Protein AF-B9NWV0-F1 (afdb_monomer_lite)

Radius of gyration: 10.89 Å; chains: 1; bounding box: 26×15×29 Å

Foldseek 3Di:
DDPVLLVLLVVVLVVLCVVAVVVPPPDPCVLLSVQSVCVSVVHDHPDDPVVSSVVSVPPD

Structure (mmCIF, N/CA/C/O backbone):
data_AF-B9NWV0-F1
#
_entry.id   AF-B9NWV0-F1
#
loop_
_atom_site.group_PDB
_atom_site.id
_atom_site.type_symbol
_atom_site.label_atom_id
_atom_site.label_alt_id
_atom_site.label_comp_id
_atom_site.label_asym_id
_atom_site.label_entity_id
_atom_site.label_seq_id
_atom_site.pdbx_PDB_ins_code
_atom_site.Cartn_x
_atom_site.Cartn_y
_atom_site.Cartn_z
_atom_site.occupancy
_atom_site.B_iso_or_equiv
_atom_site.auth_seq_id
_atom_site.auth_comp_id
_atom_site.auth_asym_id
_atom_site.auth_atom_id
_atom_site.pdbx_PDB_model_num
ATOM 1 N N . MET A 1 1 ? -9.277 -0.929 10.617 1.00 84.38 1 MET A N 1
ATOM 2 C CA . MET A 1 1 ? -7.838 -0.597 10.528 1.00 84.38 1 MET A CA 1
ATOM 3 C C . MET A 1 1 ? -7.568 0.532 11.509 1.00 84.38 1 MET A C 1
ATOM 5 O O . MET A 1 1 ? -8.315 1.505 11.490 1.00 84.38 1 MET A O 1
ATOM 9 N N . THR A 1 2 ? -6.579 0.389 12.388 1.00 90.56 2 THR A N 1
ATOM 10 C CA . THR A 1 2 ? -6.251 1.403 13.407 1.00 90.56 2 THR A CA 1
ATOM 11 C C . THR A 1 2 ? -5.476 2.579 12.804 1.00 90.56 2 THR A C 1
ATOM 13 O O . THR A 1 2 ? -4.921 2.473 11.708 1.00 90.56 2 THR A O 1
ATOM 16 N N . THR A 1 3 ? -5.394 3.705 13.520 1.00 91.00 3 THR A N 1
ATOM 17 C CA . THR A 1 3 ? -4.574 4.860 13.108 1.00 91.00 3 THR A CA 1
ATOM 18 C C . THR A 1 3 ? -3.106 4.471 12.897 1.00 91.00 3 THR A C 1
ATOM 20 O O . THR A 1 3 ? -2.501 4.893 11.913 1.00 91.00 3 THR A O 1
ATOM 23 N N . GLY A 1 4 ? -2.560 3.599 13.756 1.00 91.75 4 GLY A N 1
ATOM 24 C CA . GLY A 1 4 ? -1.192 3.083 13.626 1.00 91.75 4 GLY A CA 1
ATOM 25 C C . GLY A 1 4 ? -0.986 2.239 12.365 1.00 91.75 4 GLY A C 1
ATOM 26 O O . GLY A 1 4 ? -0.033 2.468 11.623 1.00 91.75 4 GLY A O 1
ATOM 27 N N . GLN A 1 5 ? -1.922 1.336 12.053 1.00 92.25 5 GLN A N 1
ATOM 28 C CA . GLN A 1 5 ? -1.876 0.540 10.818 1.00 92.25 5 GLN A CA 1
ATOM 29 C C . GLN A 1 5 ? -1.933 1.426 9.567 1.00 92.25 5 GLN A C 1
ATOM 31 O O . GLN A 1 5 ? -1.183 1.204 8.620 1.00 92.25 5 GLN A O 1
ATOM 36 N N . ARG A 1 6 ? -2.765 2.480 9.575 1.00 94.88 6 ARG A N 1
ATOM 37 C CA . ARG A 1 6 ? -2.838 3.448 8.463 1.00 94.88 6 ARG A CA 1
ATOM 38 C C . ARG A 1 6 ? -1.521 4.184 8.255 1.00 94.88 6 ARG A C 1
ATOM 40 O O . ARG A 1 6 ? -1.098 4.354 7.114 1.00 94.88 6 ARG A O 1
ATOM 47 N N . ALA A 1 7 ? -0.894 4.642 9.337 1.00 94.88 7 ALA A N 1
ATOM 48 C CA . ALA A 1 7 ? 0.381 5.348 9.270 1.00 94.88 7 ALA A CA 1
ATOM 49 C C . ALA A 1 7 ? 1.492 4.440 8.719 1.00 94.88 7 ALA A C 1
ATOM 51 O O . ALA A 1 7 ? 2.192 4.836 7.786 1.00 94.88 7 ALA A O 1
ATOM 52 N N . LYS A 1 8 ? 1.584 3.201 9.219 1.00 94.00 8 LYS A N 1
ATOM 53 C CA . LYS A 1 8 ? 2.558 2.208 8.747 1.00 94.00 8 LYS A CA 1
ATOM 54 C C . LYS A 1 8 ? 2.346 1.849 7.275 1.00 94.00 8 LYS A C 1
ATOM 56 O O . LYS A 1 8 ? 3.298 1.868 6.503 1.00 94.00 8 LYS A O 1
ATOM 61 N N . LEU A 1 9 ? 1.101 1.608 6.861 1.00 95.62 9 LEU A N 1
ATOM 62 C CA . LEU A 1 9 ? 0.777 1.300 5.466 1.00 95.62 9 LEU A CA 1
ATOM 63 C C . LEU A 1 9 ? 1.147 2.456 4.523 1.00 95.62 9 LEU A C 1
ATOM 65 O O . LEU A 1 9 ? 1.733 2.227 3.471 1.00 95.62 9 LEU A O 1
ATOM 69 N N . ARG A 1 10 ? 0.891 3.711 4.925 1.00 96.44 10 ARG A N 1
ATOM 70 C CA . ARG A 1 10 ? 1.328 4.902 4.168 1.00 96.44 10 ARG A CA 1
ATOM 71 C C . ARG A 1 10 ? 2.842 4.982 4.020 1.00 96.44 10 ARG A C 1
ATOM 73 O O . ARG A 1 10 ? 3.319 5.364 2.956 1.00 96.44 10 ARG A O 1
ATOM 80 N N . GLN A 1 11 ? 3.587 4.670 5.077 1.00 96.44 11 GLN A N 1
ATOM 81 C CA . GLN A 1 11 ? 5.044 4.637 5.013 1.00 96.44 11 GLN A CA 1
ATOM 82 C C . GLN A 1 11 ? 5.519 3.546 4.044 1.00 96.44 11 GLN A C 1
ATOM 84 O O . GLN A 1 11 ? 6.321 3.831 3.159 1.00 96.44 11 GLN A O 1
ATOM 89 N N . LYS A 1 12 ? 4.962 2.335 4.143 1.00 95.88 12 LYS A N 1
ATOM 90 C CA . LYS A 1 12 ? 5.332 1.204 3.282 1.00 95.88 12 LYS A CA 1
ATOM 91 C C . LYS A 1 12 ? 5.021 1.444 1.809 1.00 95.88 12 LYS A C 1
ATOM 93 O O . LYS A 1 12 ? 5.852 1.131 0.970 1.00 95.88 12 LYS A O 1
ATOM 98 N N . ILE A 1 13 ? 3.904 2.098 1.486 1.00 96.62 13 ILE A N 1
ATOM 99 C CA . ILE A 1 13 ? 3.610 2.521 0.106 1.00 96.62 13 ILE A CA 1
ATOM 100 C C . ILE A 1 13 ? 4.725 3.412 -0.459 1.00 96.62 13 ILE A C 1
ATOM 102 O O . ILE A 1 13 ? 5.114 3.232 -1.610 1.00 96.62 13 ILE A O 1
ATOM 106 N N . LYS A 1 14 ? 5.263 4.353 0.331 1.00 96.81 14 LYS A N 1
ATOM 107 C CA . LYS A 1 14 ? 6.380 5.204 -0.117 1.00 96.81 14 LYS A CA 1
ATOM 108 C C . LYS A 1 14 ? 7.647 4.387 -0.373 1.00 96.81 14 LYS A C 1
ATOM 110 O O . LYS A 1 14 ? 8.303 4.606 -1.384 1.00 96.81 14 LYS A O 1
ATOM 115 N N . GLU A 1 15 ? 7.964 3.446 0.514 1.00 96.25 15 GLU A N 1
ATOM 116 C CA . GLU A 1 15 ? 9.114 2.543 0.364 1.00 96.25 15 GLU A CA 1
ATOM 117 C C . GLU A 1 15 ? 8.968 1.662 -0.887 1.00 96.25 15 GLU A C 1
ATOM 119 O O . GLU A 1 15 ? 9.877 1.598 -1.711 1.00 96.25 15 GLU A O 1
ATOM 124 N N . TRP A 1 16 ? 7.798 1.053 -1.094 1.00 96.00 16 TRP A N 1
ATOM 125 C CA . TRP A 1 16 ? 7.524 0.243 -2.282 1.00 96.00 16 TRP A CA 1
ATOM 126 C C . TRP A 1 16 ? 7.571 1.060 -3.572 1.00 96.00 16 TRP A C 1
ATOM 128 O O . TRP A 1 16 ? 8.106 0.573 -4.566 1.00 96.00 16 TRP A O 1
ATOM 138 N N . ARG A 1 17 ? 7.059 2.300 -3.569 1.00 96.88 17 ARG A N 1
ATOM 139 C CA . ARG A 1 17 ? 7.162 3.214 -4.719 1.00 96.88 17 ARG A CA 1
ATOM 140 C C . ARG A 1 17 ? 8.618 3.529 -5.048 1.00 96.88 17 ARG A C 1
ATOM 142 O O . ARG A 1 17 ? 8.994 3.393 -6.203 1.00 96.88 17 ARG A O 1
ATOM 149 N N . ALA A 1 18 ? 9.450 3.831 -4.051 1.00 96.50 18 ALA A N 1
ATOM 150 C CA . ALA A 1 18 ? 10.876 4.091 -4.268 1.00 96.50 18 ALA A CA 1
ATOM 151 C C . ALA A 1 18 ? 11.618 2.899 -4.912 1.00 96.50 18 ALA A C 1
ATOM 153 O O . ALA A 1 18 ? 12.561 3.105 -5.672 1.00 96.50 18 ALA A O 1
ATOM 154 N N . VAL A 1 19 ? 11.179 1.662 -4.644 1.00 95.56 19 VAL A N 1
ATOM 155 C CA . VAL A 1 19 ? 11.715 0.442 -5.278 1.00 95.56 19 VAL A CA 1
ATOM 156 C C . VAL A 1 19 ? 11.131 0.216 -6.678 1.00 95.56 19 VAL A C 1
ATOM 158 O O . VAL A 1 19 ? 11.851 -0.178 -7.592 1.00 95.56 19 VAL A O 1
ATOM 161 N N . ALA A 1 20 ? 9.831 0.453 -6.860 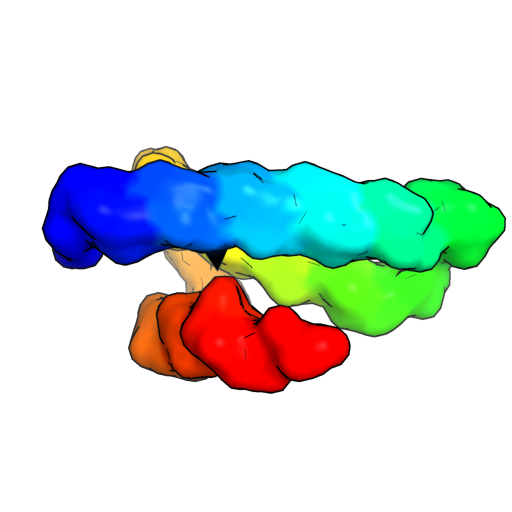1.00 96.50 20 ALA A N 1
ATOM 162 C CA . ALA A 1 20 ? 9.128 0.173 -8.110 1.00 96.50 20 ALA A CA 1
ATOM 163 C C . ALA A 1 20 ? 9.379 1.227 -9.202 1.00 96.50 20 ALA A C 1
ATOM 165 O O . ALA A 1 20 ? 9.422 0.887 -10.385 1.00 96.50 20 ALA A O 1
ATOM 166 N N . GLU A 1 21 ? 9.546 2.496 -8.823 1.00 96.56 21 GLU A N 1
ATOM 167 C CA . GLU A 1 21 ? 9.692 3.630 -9.745 1.00 96.56 21 GLU A CA 1
ATOM 168 C C . GLU A 1 21 ? 10.868 3.483 -10.727 1.00 96.56 21 GLU A C 1
ATOM 170 O O . GLU A 1 21 ? 10.628 3.655 -11.923 1.00 96.56 21 GLU A O 1
ATOM 175 N N . PRO A 1 22 ? 12.095 3.097 -10.310 1.00 97.25 22 PRO A N 1
ATOM 176 C CA . PRO A 1 22 ? 13.219 2.910 -11.233 1.00 97.25 22 P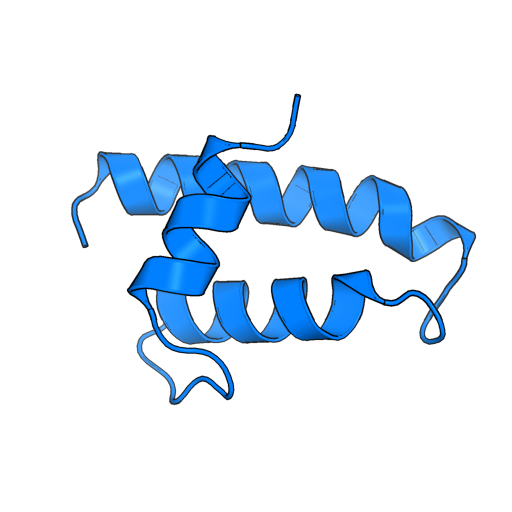RO A CA 1
ATOM 177 C C . PRO A 1 22 ? 13.000 1.814 -12.284 1.00 97.25 22 PRO A C 1
ATOM 179 O O . PRO A 1 22 ? 13.566 1.884 -13.372 1.00 97.25 22 PRO A O 1
ATOM 182 N N . VAL A 1 23 ? 12.196 0.793 -11.967 1.00 96.38 23 VAL A N 1
ATOM 183 C CA . VAL A 1 23 ? 11.881 -0.318 -12.884 1.00 96.38 23 VAL A CA 1
ATOM 184 C C . VAL A 1 23 ? 10.681 0.015 -13.779 1.00 96.38 23 VAL A C 1
ATOM 186 O O . VAL A 1 23 ? 10.557 -0.508 -14.892 1.00 96.38 23 V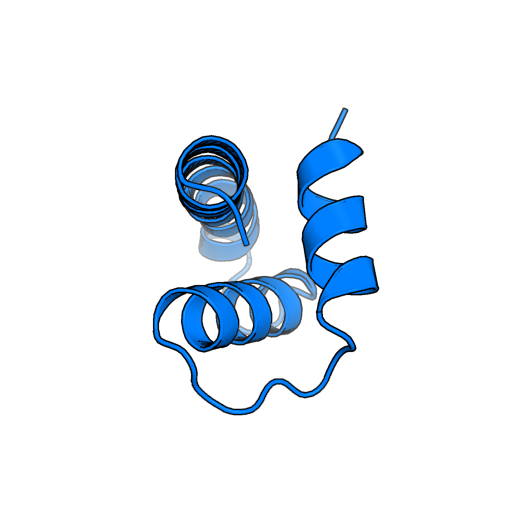AL A O 1
ATOM 189 N N . GLY A 1 24 ? 9.809 0.913 -13.318 1.00 93.81 24 GLY A N 1
ATOM 190 C CA . GLY A 1 24 ? 8.622 1.355 -14.036 1.00 93.81 24 GLY A CA 1
ATOM 191 C C . GLY A 1 24 ? 7.421 0.412 -13.868 1.00 93.81 24 GLY A C 1
ATOM 192 O O . GLY A 1 24 ? 7.398 -0.414 -12.953 1.00 93.81 24 GLY A O 1
ATOM 193 N N . PRO A 1 25 ? 6.395 0.522 -14.735 1.00 93.62 25 PRO A N 1
ATOM 194 C CA . PRO A 1 25 ? 5.092 -0.144 -14.566 1.00 93.62 25 PRO A CA 1
ATOM 195 C C . PRO A 1 25 ? 5.134 -1.676 -14.517 1.00 93.62 25 PRO A C 1
ATOM 197 O O . PRO A 1 25 ? 4.217 -2.310 -14.013 1.00 93.62 25 PRO A O 1
ATOM 200 N N . GLN A 1 26 ? 6.204 -2.267 -15.035 1.00 94.00 26 GLN A N 1
ATOM 201 C CA . GLN A 1 26 ? 6.445 -3.709 -15.064 1.00 94.00 26 GLN A CA 1
ATOM 202 C C . GLN A 1 26 ? 6.913 -4.290 -13.718 1.00 94.00 26 GLN A C 1
ATOM 204 O O . GLN A 1 26 ? 7.050 -5.504 -13.585 1.00 94.00 26 GLN A O 1
ATOM 209 N N . HIS A 1 27 ? 7.153 -3.451 -12.705 1.00 96.44 27 HIS A N 1
ATOM 210 C CA . HIS A 1 27 ? 7.522 -3.923 -11.376 1.00 96.44 27 HIS A CA 1
ATOM 211 C C . HIS A 1 27 ? 6.332 -4.549 -10.632 1.00 96.44 27 HIS A C 1
ATOM 213 O O . HIS A 1 27 ? 5.286 -3.924 -10.466 1.00 96.44 27 HIS A O 1
ATOM 219 N N . VAL A 1 28 ? 6.534 -5.741 -10.069 1.00 93.56 28 VAL A N 1
ATOM 220 C CA . VAL A 1 28 ? 5.493 -6.526 -9.370 1.00 93.56 28 VAL A CA 1
ATOM 221 C C . VAL A 1 28 ? 4.883 -5.826 -8.146 1.00 93.56 28 VAL A C 1
ATOM 223 O O . VAL A 1 28 ? 3.780 -6.146 -7.716 1.00 93.56 28 VAL A O 1
ATOM 226 N N . LEU A 1 29 ? 5.574 -4.837 -7.566 1.00 94.88 29 LEU A N 1
ATOM 227 C CA . LEU A 1 29 ? 5.051 -4.092 -6.412 1.00 94.88 29 LEU A CA 1
ATOM 228 C C . LEU A 1 29 ? 3.901 -3.141 -6.759 1.00 94.88 29 LEU A C 1
ATOM 230 O O . LEU A 1 29 ? 3.190 -2.741 -5.839 1.00 94.88 29 LEU A O 1
ATOM 234 N N . TRP A 1 30 ? 3.693 -2.779 -8.029 1.00 95.75 30 TRP A N 1
ATOM 235 C CA . TRP A 1 30 ? 2.631 -1.835 -8.397 1.00 95.75 30 TRP A CA 1
ATOM 236 C C . TRP A 1 30 ? 1.243 -2.332 -8.014 1.00 95.75 30 TRP A C 1
ATOM 238 O O . TRP A 1 30 ? 0.460 -1.566 -7.458 1.00 95.75 30 TRP A O 1
ATOM 248 N N . GLU A 1 31 ? 0.968 -3.623 -8.195 1.00 94.56 31 GLU A N 1
ATOM 249 C CA . GLU A 1 31 ? -0.294 -4.223 -7.758 1.00 94.56 31 GLU A CA 1
ATOM 250 C C . GLU A 1 31 ? -0.486 -4.060 -6.241 1.00 94.56 31 GLU A C 1
ATOM 252 O O . GLU A 1 31 ? -1.569 -3.708 -5.779 1.00 94.56 31 GLU A O 1
ATOM 257 N N . THR A 1 32 ? 0.585 -4.244 -5.459 1.00 94.94 32 THR A N 1
ATOM 258 C CA . THR A 1 32 ? 0.539 -4.126 -3.992 1.00 94.94 32 THR A CA 1
ATOM 259 C C . THR A 1 32 ? 0.325 -2.678 -3.571 1.00 94.94 32 THR A C 1
ATOM 261 O O . THR A 1 32 ? -0.433 -2.403 -2.643 1.00 94.94 32 THR A O 1
ATOM 264 N N . ILE A 1 33 ? 0.984 -1.744 -4.259 1.00 96.81 33 ILE A N 1
ATOM 265 C CA . ILE A 1 33 ? 0.843 -0.304 -4.035 1.00 96.81 33 ILE A CA 1
ATOM 266 C C . ILE A 1 33 ? -0.604 0.121 -4.288 1.00 96.81 33 ILE A C 1
ATOM 268 O O . ILE A 1 33 ? -1.187 0.794 -3.439 1.00 96.81 33 ILE A O 1
ATOM 272 N N . PHE A 1 34 ? -1.204 -0.305 -5.402 1.00 96.56 34 PHE A N 1
ATOM 273 C CA . PHE A 1 34 ? -2.585 0.049 -5.732 1.00 96.56 34 PHE A CA 1
ATOM 274 C C . PHE A 1 34 ? -3.591 -0.543 -4.745 1.00 96.56 34 PHE A C 1
ATOM 276 O O . PHE A 1 34 ? -4.482 0.175 -4.288 1.00 96.56 34 PHE A O 1
ATOM 283 N N . ASP A 1 35 ? -3.414 -1.804 -4.347 1.00 96.88 35 ASP A N 1
ATOM 284 C CA . ASP A 1 35 ? -4.236 -2.434 -3.311 1.00 96.88 35 ASP A CA 1
ATOM 285 C C . ASP A 1 35 ? -4.113 -1.702 -1.963 1.00 96.88 35 ASP A C 1
ATOM 287 O O . ASP A 1 35 ? -5.111 -1.405 -1.302 1.00 96.88 35 ASP A O 1
ATOM 291 N N . ALA A 1 36 ? -2.896 -1.337 -1.559 1.00 96.50 36 ALA A N 1
ATOM 292 C CA . ALA A 1 36 ? -2.653 -0.615 -0.315 1.00 96.50 36 ALA A CA 1
ATOM 293 C C . ALA A 1 36 ? -3.231 0.811 -0.328 1.00 96.50 36 ALA A C 1
ATOM 295 O O . ALA A 1 36 ? -3.790 1.269 0.676 1.00 96.50 36 ALA A O 1
ATOM 296 N N . GLU A 1 37 ? -3.143 1.513 -1.457 1.00 97.25 37 GLU A N 1
ATOM 297 C CA . GLU A 1 37 ? -3.756 2.830 -1.641 1.00 97.25 37 GLU A CA 1
ATOM 298 C C . GLU A 1 37 ? -5.283 2.747 -1.615 1.00 97.25 37 GLU A C 1
ATOM 300 O O . GLU A 1 37 ? -5.921 3.533 -0.908 1.00 97.25 37 GLU A O 1
ATOM 305 N N . ALA A 1 38 ? -5.867 1.764 -2.307 1.00 97.25 38 ALA A N 1
ATOM 306 C CA . ALA A 1 38 ? -7.300 1.496 -2.278 1.00 97.25 38 ALA A CA 1
ATOM 307 C C . ALA A 1 38 ? -7.785 1.195 -0.851 1.00 97.25 38 ALA A C 1
ATOM 309 O O . ALA A 1 38 ? -8.761 1.799 -0.392 1.00 97.25 38 ALA A O 1
ATOM 310 N N . LEU A 1 39 ? -7.048 0.370 -0.102 1.00 96.19 39 LEU A N 1
ATOM 311 C CA . LEU A 1 39 ? -7.351 0.054 1.293 1.00 96.19 39 LEU A CA 1
ATOM 312 C C . LEU A 1 39 ? -7.339 1.300 2.198 1.00 96.19 39 LEU A C 1
ATOM 314 O O . LEU A 1 39 ? -8.188 1.437 3.084 1.00 96.19 39 LEU A O 1
ATOM 318 N N . LEU A 1 40 ? -6.409 2.238 1.982 1.00 95.31 40 LEU A N 1
ATOM 319 C CA . LEU A 1 40 ? -6.321 3.477 2.767 1.00 95.31 40 LEU A CA 1
ATOM 320 C C . LEU A 1 40 ? -7.526 4.40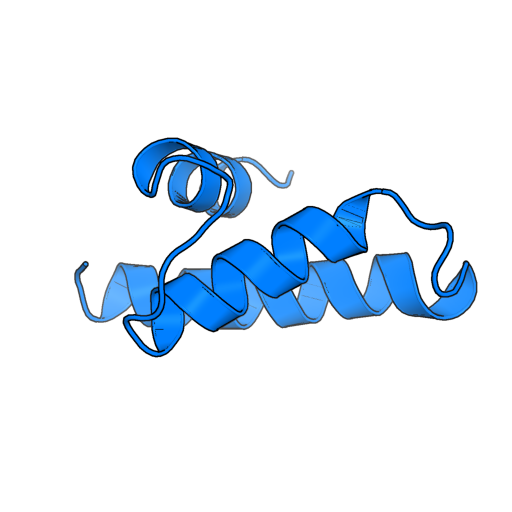4 2.588 1.00 95.31 40 LEU A C 1
ATOM 322 O O . LEU A 1 40 ? -7.873 5.125 3.537 1.00 95.31 40 LEU A O 1
ATOM 326 N N . VAL A 1 41 ? -8.125 4.396 1.396 1.00 95.06 41 VAL A N 1
ATOM 327 C CA . VAL A 1 41 ? -9.279 5.231 1.029 1.00 95.06 41 VAL A CA 1
ATOM 328 C C . VAL A 1 41 ? -10.616 4.484 1.104 1.00 95.06 41 VAL A C 1
ATOM 330 O O . VAL A 1 41 ? -11.652 5.082 0.831 1.00 95.06 41 VAL A O 1
ATOM 333 N N . GLY A 1 42 ? -10.613 3.206 1.500 1.00 94.31 42 GLY A N 1
ATOM 334 C CA . GLY A 1 42 ? -11.826 2.393 1.643 1.00 94.31 42 GLY A CA 1
ATOM 335 C C . GLY A 1 42 ? -12.430 1.925 0.316 1.00 94.31 42 GLY A C 1
ATOM 336 O O . GLY A 1 42 ? -13.636 1.707 0.241 1.00 94.31 42 GLY A O 1
ATOM 337 N N . ARG A 1 43 ? -11.613 1.798 -0.736 1.00 95.75 43 ARG A N 1
ATOM 338 C CA . ARG A 1 43 ? -12.009 1.196 -2.017 1.00 95.75 43 ARG A CA 1
ATOM 339 C C . ARG A 1 43 ? -11.804 -0.318 -1.992 1.00 95.75 43 ARG A C 1
ATOM 341 O O . ARG A 1 43 ? -11.080 -0.841 -1.150 1.00 95.75 43 ARG A O 1
ATOM 348 N N . ALA A 1 44 ? -12.452 -1.002 -2.933 1.00 94.12 44 ALA A N 1
ATOM 349 C CA . ALA A 1 44 ? -12.234 -2.423 -3.158 1.00 94.12 44 ALA A CA 1
ATOM 350 C C . ALA A 1 44 ? -10.770 -2.692 -3.538 1.00 94.12 44 ALA A C 1
ATOM 352 O O . ALA A 1 44 ? -10.167 -1.917 -4.282 1.00 94.12 44 ALA A O 1
ATOM 353 N N . THR A 1 45 ? -10.231 -3.789 -3.018 1.00 95.88 45 THR A N 1
ATOM 354 C CA . THR A 1 45 ? -8.882 -4.295 -3.284 1.00 95.88 45 THR A CA 1
ATOM 355 C C . THR A 1 45 ? -8.985 -5.647 -3.979 1.00 95.88 45 THR A C 1
ATOM 357 O O . THR A 1 45 ? -9.964 -6.371 -3.784 1.00 95.88 45 THR A O 1
ATOM 360 N N . PHE A 1 46 ? -7.987 -5.998 -4.781 1.00 93.94 46 PHE A N 1
ATOM 361 C CA . PHE A 1 46 ? -7.875 -7.325 -5.383 1.00 93.94 46 PHE A CA 1
ATOM 362 C C . PHE A 1 46 ? -7.424 -8.353 -4.347 1.00 93.94 46 PHE A C 1
ATOM 364 O O . PHE A 1 46 ? -7.972 -9.454 -4.284 1.00 93.94 46 PHE A O 1
ATOM 371 N N . ARG A 1 47 ? -6.464 -7.978 -3.495 1.00 93.75 47 ARG A N 1
ATOM 372 C CA . ARG A 1 47 ? -6.024 -8.807 -2.369 1.00 93.75 47 ARG A CA 1
ATOM 373 C C . ARG A 1 47 ? -6.848 -8.594 -1.101 1.00 93.75 47 ARG A C 1
ATOM 375 O O . ARG A 1 47 ? -7.346 -7.488 -0.864 1.00 93.75 47 ARG A O 1
ATOM 382 N N . PRO A 1 48 ? -6.959 -9.614 -0.232 1.00 95.06 48 PRO A N 1
ATOM 383 C CA . PRO A 1 48 ? -7.531 -9.459 1.096 1.00 95.06 48 PRO A CA 1
ATOM 384 C C . PRO A 1 48 ? -6.773 -8.416 1.921 1.00 95.06 48 PRO A C 1
ATOM 386 O O . PRO A 1 48 ? -5.543 -8.364 1.931 1.00 95.06 48 PRO A O 1
ATOM 389 N N . LYS A 1 49 ? -7.517 -7.623 2.696 1.00 93.62 49 LYS A N 1
ATOM 390 C CA . LYS A 1 49 ? -6.965 -6.608 3.605 1.00 93.62 49 LYS A CA 1
ATOM 391 C C . LYS A 1 49 ? -5.827 -7.143 4.484 1.00 93.62 49 LYS A C 1
ATOM 393 O O . LYS A 1 49 ? -4.849 -6.434 4.699 1.00 93.62 49 LYS A O 1
ATOM 398 N N . ASP A 1 50 ? -5.974 -8.343 5.034 1.00 93.75 50 ASP A N 1
ATOM 399 C CA . ASP A 1 50 ? -5.012 -8.868 6.005 1.00 93.75 50 ASP A CA 1
ATOM 400 C C . ASP A 1 50 ? -3.696 -9.296 5.336 1.00 93.75 50 ASP A C 1
ATOM 402 O O . ASP A 1 50 ? -2.638 -9.142 5.938 1.00 93.75 50 ASP A O 1
ATOM 406 N N . GLU A 1 51 ? -3.732 -9.694 4.059 1.00 94.56 51 GLU A N 1
ATOM 407 C CA . GLU A 1 51 ? -2.531 -9.941 3.251 1.00 94.56 51 GLU A CA 1
ATOM 408 C C . GLU A 1 51 ? -1.762 -8.637 2.998 1.00 94.56 51 GLU A C 1
ATOM 410 O O . GLU A 1 51 ? -0.560 -8.556 3.247 1.00 94.56 51 GLU A O 1
ATOM 415 N N . ILE A 1 52 ? -2.470 -7.575 2.599 1.00 93.94 52 ILE A N 1
ATOM 416 C CA . ILE A 1 52 ? -1.883 -6.246 2.362 1.00 93.94 52 ILE A CA 1
ATOM 417 C C . ILE A 1 52 ? -1.209 -5.714 3.637 1.00 93.94 52 ILE A C 1
ATOM 419 O O . ILE A 1 52 ? -0.105 -5.164 3.591 1.00 93.94 52 ILE A O 1
ATOM 423 N N . LEU A 1 53 ? -1.863 -5.883 4.792 1.00 93.38 53 LEU A N 1
ATOM 424 C CA . LEU A 1 53 ? -1.308 -5.475 6.082 1.00 93.38 53 LEU A CA 1
ATOM 425 C C . LEU A 1 53 ? -0.100 -6.332 6.484 1.00 93.38 53 LEU A C 1
ATOM 427 O O . LEU A 1 53 ? 0.895 -5.764 6.929 1.00 93.38 53 LEU A O 1
ATOM 431 N N . ALA A 1 54 ? -0.138 -7.649 6.271 1.00 93.25 54 ALA A N 1
ATOM 432 C CA . ALA A 1 54 ? 1.001 -8.527 6.541 1.00 93.25 54 ALA A CA 1
ATOM 433 C C . ALA A 1 54 ? 2.233 -8.140 5.700 1.00 93.25 54 ALA A C 1
ATOM 435 O O . ALA A 1 54 ? 3.340 -8.032 6.229 1.00 93.25 54 ALA A O 1
ATOM 436 N N . MET A 1 55 ? 2.055 -7.822 4.413 1.00 90.44 55 MET A N 1
ATOM 437 C CA . MET A 1 55 ? 3.151 -7.343 3.555 1.00 90.44 55 MET A CA 1
ATOM 438 C C . MET A 1 55 ? 3.779 -6.043 4.081 1.00 90.44 55 MET A C 1
ATOM 440 O O . MET A 1 55 ? 5.003 -5.875 4.055 1.00 90.44 55 MET A O 1
ATOM 444 N N . ALA A 1 56 ? 2.952 -5.129 4.597 1.00 89.94 56 ALA A N 1
ATOM 445 C CA . ALA A 1 56 ? 3.414 -3.891 5.221 1.00 89.94 56 ALA A CA 1
ATOM 446 C C . ALA A 1 56 ? 4.152 -4.132 6.556 1.00 89.94 56 ALA A C 1
ATOM 448 O O . ALA A 1 56 ? 4.939 -3.289 6.998 1.00 89.94 56 ALA A O 1
ATOM 449 N N . GLU A 1 57 ? 3.926 -5.269 7.212 1.00 87.75 57 GLU A N 1
ATOM 450 C CA . GLU A 1 57 ? 4.595 -5.640 8.459 1.00 87.75 57 GLU A CA 1
ATOM 451 C C . GLU A 1 57 ? 5.936 -6.352 8.248 1.00 87.75 57 GLU A C 1
ATOM 453 O O . GLU A 1 57 ? 6.847 -6.104 9.037 1.00 87.75 57 GLU A O 1
ATOM 458 N N . HIS A 1 58 ? 6.080 -7.138 7.175 1.00 74.44 58 HIS A N 1
ATOM 459 C CA . HIS A 1 58 ? 7.220 -8.040 6.940 1.00 74.44 58 HIS A CA 1
ATOM 460 C C . HIS A 1 58 ? 8.290 -7.551 5.947 1.00 74.44 58 HIS A C 1
ATOM 462 O O . HIS A 1 58 ? 9.200 -8.309 5.619 1.00 74.44 58 HIS A O 1
ATOM 468 N N . SER A 1 59 ? 8.227 -6.309 5.461 1.00 60.06 59 SER A N 1
ATOM 469 C CA . SER A 1 59 ? 9.306 -5.764 4.617 1.00 60.06 59 S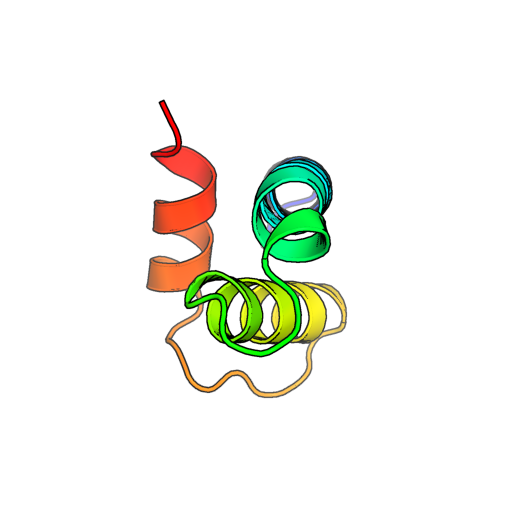ER A CA 1
ATOM 470 C C . SER A 1 59 ? 10.547 -5.472 5.483 1.00 60.06 59 SER A C 1
ATOM 472 O O . SER A 1 59 ? 10.604 -4.405 6.105 1.00 60.06 59 SER A O 1
ATOM 474 N N . HIS A 1 60 ? 11.444 -6.465 5.561 1.00 46.47 60 HIS A N 1
ATOM 475 C CA . HIS A 1 60 ? 12.778 -6.441 6.177 1.00 46.4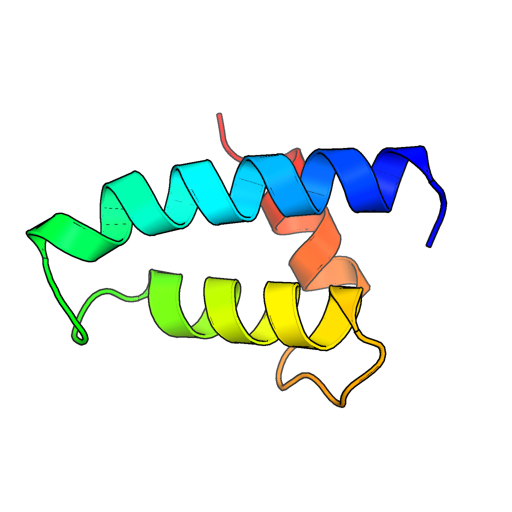7 60 HIS A CA 1
ATOM 476 C C . HIS A 1 60 ? 13.780 -5.622 5.363 1.00 46.47 60 HIS A C 1
ATOM 478 O O . HIS A 1 60 ? 13.716 -5.694 4.116 1.00 46.47 60 HIS A O 1
#

Sequence (60 aa):
MTTGQRAKLRQKIKEWRAVAEPVGPQHVLWETIFDAEALLVGRATFRPKDEILAMAEHSH

pLDDT: mean 92.89, std 8.24, range [46.47, 97.25]

Secondary structure (DSSP, 8-state):
--HHHHHHHHHHHHHHHHHHTTT-TT-THHHHHHHHHHHHHT---SS-HHHHHHHHHH--